Protein AF-A0AAN8PG19-F1 (afdb_monomer_lite)

Radius of gyration: 14.55 Å; chains: 1; bounding box: 38×26×32 Å

Organism: Polyplax serrata (NCBI:txid468196)

InterPro domains:
  IPR000421 Coagulation factor 5/8, C-terminal domain [PF00754] (14-94)
  IPR000421 Coagulation factor 5/8, C-terminal domain [PS50022] (1-103)
  IPR008979 Galactose-binding-like domain superfamily [SSF49785] (5-91)

Sequence (103 aa):
MLTEGWENSVIRQEKNGGAWCPKAQISSEIREYLEVDLVRDHLITWTETQGRFGNGQGQEYAEAFLIEYWRHSLNRWIPYKDAKQRQGSGNGNRKVLEGMKNK

Structure (mmCIF, N/CA/C/O backbone):
data_AF-A0AAN8PG19-F1
#
_entry.id   AF-A0AAN8PG19-F1
#
loop_
_atom_site.group_PDB
_atom_site.id
_atom_site.type_symbol
_atom_site.label_atom_id
_atom_site.label_alt_id
_atom_site.label_comp_id
_atom_site.label_asym_id
_atom_site.label_entity_id
_atom_site.label_seq_id
_atom_site.pdbx_PDB_ins_code
_atom_site.Cartn_x
_atom_site.Cartn_y
_atom_site.Cartn_z
_atom_site.occupancy
_atom_site.B_iso_or_equiv
_atom_site.auth_seq_id
_atom_site.auth_comp_id
_atom_site.auth_asym_id
_atom_site.auth_atom_id
_atom_site.pdbx_PDB_model_num
ATOM 1 N N . MET A 1 1 ? -17.129 -11.504 12.867 1.00 40.41 1 MET A N 1
ATOM 2 C CA . MET A 1 1 ? -16.328 -10.513 12.125 1.00 40.41 1 MET A CA 1
ATOM 3 C C . MET A 1 1 ? -16.716 -10.673 10.668 1.00 40.41 1 MET A C 1
ATOM 5 O O . MET A 1 1 ? -16.505 -11.751 10.125 1.00 40.41 1 MET A O 1
ATOM 9 N N . LEU A 1 2 ? -17.459 -9.714 10.117 1.00 42.09 2 LEU A N 1
ATOM 10 C CA . LEU A 1 2 ? -17.955 -9.790 8.743 1.00 42.09 2 LEU A CA 1
ATOM 11 C C . LEU A 1 2 ? -16.745 -9.642 7.817 1.00 42.09 2 LEU A C 1
ATOM 13 O O . LEU A 1 2 ? -16.033 -8.647 7.886 1.00 42.09 2 LEU A O 1
ATOM 17 N N . THR A 1 3 ? -16.447 -10.670 7.028 1.00 51.56 3 THR A N 1
ATOM 18 C CA . THR A 1 3 ? -15.419 -10.587 5.990 1.00 51.56 3 THR A CA 1
ATOM 19 C C . THR A 1 3 ? -16.012 -9.805 4.829 1.00 51.56 3 THR A C 1
ATOM 21 O O . THR A 1 3 ? -16.723 -10.376 4.003 1.00 51.56 3 THR A O 1
ATOM 24 N N . GLU A 1 4 ? -15.788 -8.499 4.805 1.00 64.50 4 GLU A N 1
ATOM 25 C CA . GLU A 1 4 ? -16.196 -7.655 3.686 1.00 64.50 4 GLU A CA 1
ATOM 26 C C . GLU A 1 4 ? -15.147 -7.768 2.580 1.00 64.50 4 GLU A C 1
ATOM 28 O O . GLU A 1 4 ? -13.954 -7.550 2.808 1.00 64.50 4 GLU A O 1
ATOM 33 N N 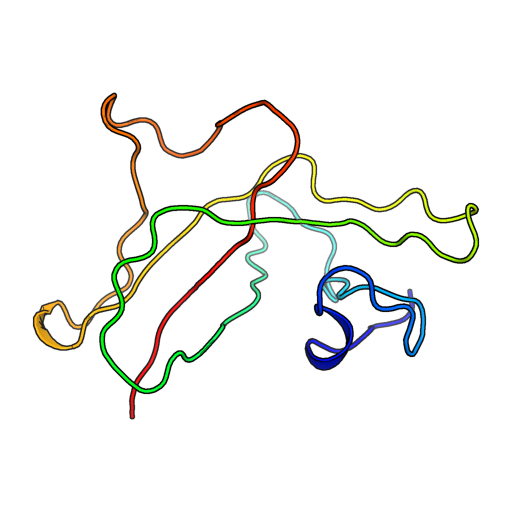. GLY A 1 5 ? -15.586 -8.204 1.397 1.00 72.38 5 GLY A N 1
ATOM 34 C CA . GLY A 1 5 ? -14.710 -8.471 0.262 1.00 72.38 5 GLY A CA 1
ATOM 35 C C . GLY A 1 5 ? -14.039 -7.209 -0.279 1.00 72.38 5 GLY A C 1
ATOM 36 O O . GLY A 1 5 ? -14.440 -6.080 0.019 1.00 72.38 5 GLY A O 1
ATOM 37 N N . TRP A 1 6 ? -12.987 -7.407 -1.075 1.00 75.88 6 TRP A N 1
ATOM 38 C CA . TRP A 1 6 ? -12.183 -6.328 -1.662 1.00 75.88 6 TRP A CA 1
ATOM 39 C C . TRP A 1 6 ? -13.019 -5.383 -2.534 1.00 75.88 6 TRP A C 1
ATOM 41 O O . TRP A 1 6 ? -12.700 -4.206 -2.649 1.00 75.88 6 TRP A O 1
ATOM 51 N N . GLU A 1 7 ? -14.134 -5.851 -3.094 1.00 80.06 7 GLU A N 1
ATOM 52 C CA . GLU A 1 7 ? -15.055 -5.048 -3.896 1.00 80.06 7 GLU A CA 1
ATOM 53 C C . GLU A 1 7 ? -15.678 -3.869 -3.127 1.00 80.06 7 GLU A C 1
ATOM 55 O O . GLU A 1 7 ? -16.170 -2.919 -3.741 1.00 80.06 7 GLU A O 1
ATOM 60 N N . ASN A 1 8 ? -15.624 -3.898 -1.793 1.00 81.88 8 ASN A N 1
ATOM 61 C CA . ASN A 1 8 ? -16.124 -2.833 -0.926 1.00 81.88 8 ASN A CA 1
ATOM 62 C C . ASN A 1 8 ? -15.025 -1.827 -0.532 1.00 81.88 8 ASN A C 1
ATOM 64 O O . ASN A 1 8 ? -15.284 -0.910 0.239 1.00 81.88 8 ASN A O 1
ATOM 68 N N . SER A 1 9 ? -13.807 -1.933 -1.081 1.00 81.12 9 SER A N 1
ATOM 69 C CA . SER A 1 9 ? -12.685 -1.026 -0.785 1.00 81.12 9 SER A CA 1
ATOM 70 C C . SER A 1 9 ? -12.686 0.272 -1.609 1.00 81.12 9 SER A C 1
ATOM 72 O O . SER A 1 9 ? -11.636 0.893 -1.795 1.00 81.12 9 SER A O 1
ATOM 74 N N . VAL A 1 10 ? -13.830 0.674 -2.170 1.00 85.88 10 VAL A N 1
ATOM 75 C CA . VAL A 1 10 ? -13.912 1.850 -3.047 1.00 85.88 10 VAL A CA 1
ATOM 76 C C . VAL A 1 10 ? -14.165 3.111 -2.228 1.00 85.88 10 VAL A C 1
ATOM 78 O O . VAL A 1 10 ? -15.094 3.174 -1.426 1.00 85.88 10 VAL A O 1
ATOM 81 N N . ILE A 1 11 ? -13.359 4.146 -2.474 1.00 86.94 11 ILE A N 1
ATOM 82 C CA . ILE A 1 11 ? -13.427 5.404 -1.729 1.00 86.94 11 ILE A CA 1
ATOM 83 C C . ILE A 1 11 ? -14.826 6.032 -1.800 1.00 86.94 11 ILE A C 1
ATOM 85 O O . ILE A 1 11 ? -15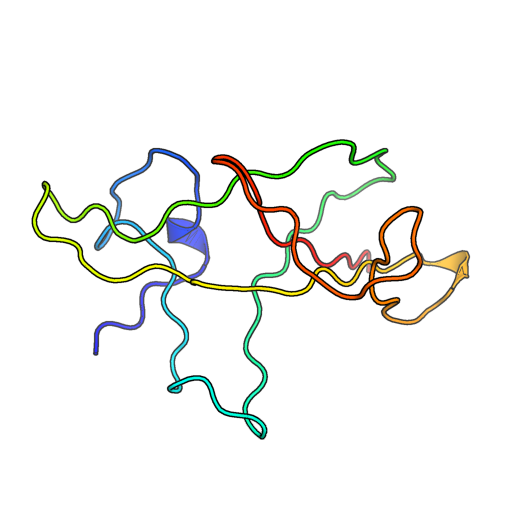.444 6.102 -2.866 1.00 86.94 11 ILE A O 1
ATOM 89 N N . ARG A 1 12 ? -15.310 6.527 -0.656 1.00 86.19 12 ARG A N 1
ATOM 90 C CA . ARG A 1 12 ? -16.625 7.169 -0.491 1.00 86.19 12 ARG A CA 1
ATOM 91 C C . ARG A 1 12 ? -17.820 6.286 -0.871 1.00 86.19 12 ARG A C 1
ATOM 93 O O . ARG A 1 12 ? -18.872 6.825 -1.207 1.00 86.19 12 ARG A O 1
ATOM 100 N N . GLN A 1 13 ? -17.684 4.960 -0.830 1.00 85.69 13 GLN A N 1
ATOM 101 C CA . GLN A 1 13 ? -18.801 4.035 -1.033 1.00 85.69 13 GLN A CA 1
ATOM 102 C C . GLN A 1 13 ? -19.156 3.294 0.254 1.00 85.69 13 GLN A C 1
ATOM 104 O O . GLN A 1 13 ? -18.291 2.918 1.029 1.00 85.69 13 GLN A O 1
ATOM 109 N N . GLU A 1 14 ? -20.452 3.057 0.442 1.00 81.50 14 GLU A N 1
ATOM 110 C CA . GLU A 1 14 ? -21.015 2.326 1.579 1.00 81.50 14 GLU A CA 1
ATOM 111 C C . GLU A 1 14 ? -21.831 1.145 1.043 1.00 81.50 14 GLU A C 1
ATOM 113 O O . GLU A 1 14 ? -23.058 1.187 0.946 1.00 81.50 14 GLU A O 1
ATOM 118 N N . LYS A 1 15 ? -21.123 0.104 0.596 1.00 79.25 15 LYS A N 1
ATOM 119 C CA . LYS A 1 15 ? -21.706 -1.162 0.133 1.00 79.25 15 LYS A CA 1
ATOM 120 C C . LYS A 1 15 ? -21.288 -2.284 1.067 1.00 79.25 15 LYS A C 1
ATOM 122 O O . LYS A 1 15 ? -20.136 -2.327 1.477 1.00 79.25 15 LYS A O 1
ATOM 127 N N . ASN A 1 16 ? -22.234 -3.168 1.390 1.00 72.88 16 ASN A N 1
ATOM 128 C CA . ASN A 1 16 ? -22.019 -4.377 2.195 1.00 72.88 16 ASN A CA 1
ATOM 129 C C . ASN A 1 16 ? -21.223 -4.164 3.496 1.00 72.88 16 ASN A C 1
ATOM 131 O O . ASN A 1 16 ? -20.539 -5.081 3.926 1.00 72.88 16 ASN A O 1
ATOM 135 N N . GLY A 1 17 ? -21.378 -2.988 4.118 1.00 71.62 17 GLY A N 1
ATOM 136 C CA . GLY A 1 17 ? -20.730 -2.595 5.372 1.00 71.62 17 GLY A CA 1
ATOM 137 C C . GLY A 1 17 ? -19.618 -1.544 5.234 1.00 71.62 17 GLY A C 1
ATOM 138 O O . GLY A 1 17 ? -19.259 -0.925 6.235 1.00 71.62 17 GLY A O 1
ATOM 139 N N . GLY A 1 18 ? -19.224 -1.214 3.997 1.00 79.50 18 GLY A N 1
ATOM 140 C CA . GLY A 1 18 ? -18.609 0.065 3.632 1.00 79.50 18 GLY A CA 1
ATOM 141 C C . GLY A 1 18 ? -17.086 0.111 3.624 1.00 79.50 18 GLY A C 1
ATOM 142 O O . GLY A 1 18 ? -16.526 1.184 3.403 1.00 79.50 18 GLY A O 1
ATOM 143 N N . ALA A 1 19 ? -16.402 -1.011 3.849 1.00 85.25 19 ALA A N 1
ATOM 144 C CA . ALA A 1 19 ? -14.953 -1.087 3.686 1.00 85.25 19 ALA A CA 1
ATOM 145 C C . ALA A 1 19 ? -14.492 -2.522 3.426 1.00 85.25 19 ALA A C 1
ATOM 147 O O . ALA A 1 19 ? -15.204 -3.483 3.672 1.00 85.25 19 ALA A O 1
ATOM 148 N N . TRP A 1 20 ? -13.250 -2.696 2.988 1.00 86.44 20 TRP A N 1
ATOM 149 C CA . TRP A 1 20 ? -12.606 -4.001 3.112 1.00 86.44 20 TRP A CA 1
ATOM 150 C C . TRP A 1 20 ? -12.081 -4.194 4.536 1.00 86.44 20 TRP A C 1
ATOM 152 O O . TRP A 1 20 ? -11.437 -3.297 5.086 1.00 86.44 20 TRP A O 1
ATOM 162 N N . CYS A 1 21 ? -12.306 -5.382 5.099 1.00 83.88 21 CYS A N 1
ATOM 163 C CA . CYS A 1 21 ? -11.705 -5.799 6.362 1.00 83.88 21 CYS A CA 1
ATOM 164 C C . CYS A 1 21 ? -10.885 -7.081 6.154 1.00 83.88 21 CYS A C 1
ATOM 166 O O . CYS A 1 21 ? -11.419 -8.056 5.614 1.00 83.88 21 CYS A O 1
ATOM 168 N N . PRO A 1 22 ? -9.616 -7.126 6.605 1.00 83.81 22 PRO A N 1
ATOM 169 C CA . PRO A 1 22 ? -8.833 -8.352 6.560 1.00 83.81 22 PRO A CA 1
ATOM 170 C C . PRO A 1 22 ? -9.514 -9.449 7.383 1.00 83.81 22 PRO A C 1
ATOM 172 O O . PRO A 1 22 ? -10.166 -9.185 8.396 1.00 83.81 22 PRO A O 1
ATOM 175 N N . LYS A 1 23 ? -9.364 -10.702 6.945 1.00 80.94 23 LYS A N 1
ATOM 176 C CA . LYS A 1 23 ? -9.997 -11.842 7.621 1.00 80.94 23 LYS A CA 1
ATOM 177 C C . LYS A 1 23 ? -9.321 -12.151 8.954 1.00 80.94 23 LYS A C 1
ATOM 179 O O . LYS A 1 23 ? -9.996 -12.533 9.909 1.00 80.94 23 LYS A O 1
ATOM 184 N N . ALA A 1 24 ? -7.998 -12.026 8.999 1.00 78.31 24 ALA A N 1
ATOM 185 C CA . ALA A 1 24 ? -7.212 -12.175 10.211 1.00 78.31 24 ALA A CA 1
ATOM 186 C C . ALA A 1 24 ? -6.910 -10.809 10.843 1.00 78.31 24 ALA A C 1
ATOM 188 O O . ALA A 1 24 ? -6.741 -9.804 10.153 1.00 78.31 24 ALA A O 1
ATOM 189 N N . GLN A 1 25 ? -6.799 -10.784 12.171 1.00 76.56 25 GLN A N 1
ATOM 190 C CA . GLN A 1 25 ? -6.281 -9.616 12.872 1.00 76.56 25 GLN A CA 1
ATOM 191 C C . GLN A 1 25 ? -4.807 -9.414 12.505 1.00 76.56 25 GLN A C 1
ATOM 193 O O . GLN A 1 25 ? -4.014 -10.352 12.565 1.00 76.56 25 GLN A O 1
ATOM 198 N N . ILE A 1 26 ? -4.443 -8.184 12.143 1.00 75.69 26 ILE A N 1
ATOM 199 C CA . ILE A 1 26 ? -3.075 -7.850 11.746 1.00 75.69 26 ILE A CA 1
ATOM 200 C C . ILE A 1 26 ? -2.133 -7.956 12.950 1.00 75.69 26 ILE A C 1
ATOM 202 O O . ILE A 1 26 ? -2.416 -7.439 14.031 1.00 75.69 26 ILE A O 1
ATOM 206 N N . SER A 1 27 ? -0.998 -8.614 12.737 1.00 74.62 27 SER A N 1
ATOM 207 C CA . SER A 1 27 ? 0.116 -8.736 13.678 1.00 74.62 27 SER A CA 1
ATOM 208 C C . SER A 1 27 ? 1.436 -8.699 12.902 1.00 74.62 27 SER A C 1
ATOM 210 O O . SER A 1 27 ? 1.435 -8.676 11.672 1.00 74.62 27 SER A O 1
ATOM 212 N N . SER A 1 28 ? 2.579 -8.726 13.590 1.00 72.81 28 SER A N 1
ATOM 213 C CA . SER A 1 28 ? 3.896 -8.774 12.935 1.00 72.81 28 SER A CA 1
ATOM 214 C C . SER A 1 28 ? 4.114 -10.011 12.055 1.00 72.81 28 SER A C 1
ATOM 216 O O . SER A 1 28 ? 4.999 -10.001 11.204 1.00 72.81 28 SER A O 1
ATOM 218 N N . GLU A 1 29 ? 3.331 -11.069 12.260 1.00 71.88 29 GLU A N 1
ATOM 219 C CA . GLU A 1 29 ? 3.444 -12.342 11.538 1.00 71.88 29 GLU A CA 1
ATOM 220 C C . GLU A 1 29 ? 2.381 -12.499 10.444 1.00 71.88 29 GLU A C 1
ATOM 222 O O . GLU A 1 29 ? 2.467 -13.404 9.615 1.00 71.88 29 GLU A O 1
ATOM 227 N N . ILE A 1 30 ? 1.373 -11.622 10.427 1.00 73.06 30 ILE A N 1
ATOM 228 C CA . ILE A 1 30 ? 0.214 -11.731 9.543 1.00 73.06 30 ILE A CA 1
ATOM 229 C C . ILE A 1 30 ? 0.263 -10.612 8.514 1.00 73.06 30 ILE A C 1
ATOM 231 O O . ILE A 1 30 ? 0.146 -9.429 8.835 1.00 73.06 30 ILE A O 1
ATOM 235 N N . ARG A 1 31 ? 0.396 -11.011 7.249 1.00 79.56 31 ARG A N 1
ATOM 236 C CA . ARG A 1 31 ? 0.385 -10.109 6.102 1.00 79.56 31 ARG A CA 1
ATOM 237 C C . ARG A 1 31 ? -0.914 -10.271 5.318 1.00 79.56 31 ARG A C 1
ATOM 239 O O . ARG A 1 31 ? -1.112 -11.274 4.643 1.00 79.56 31 ARG A O 1
ATOM 246 N N . GLU A 1 32 ? -1.744 -9.241 5.365 1.00 83.75 32 GLU A N 1
ATOM 247 C CA . GLU A 1 32 ? -2.960 -9.085 4.559 1.00 83.75 32 GLU A CA 1
ATOM 248 C C . GLU A 1 32 ? -2.798 -7.855 3.663 1.00 83.75 32 GLU A C 1
ATOM 250 O O . GLU A 1 32 ? -2.093 -6.908 4.024 1.00 83.75 32 GLU A O 1
ATOM 255 N N . TYR A 1 33 ? -3.409 -7.864 2.481 1.00 84.12 33 TYR A N 1
ATOM 256 C CA . TYR A 1 33 ? -3.251 -6.782 1.512 1.00 84.12 33 TYR A CA 1
ATOM 257 C C . TYR A 1 33 ? -4.470 -6.637 0.604 1.00 84.12 33 TYR A C 1
ATOM 259 O O . TYR A 1 33 ? -5.196 -7.593 0.342 1.00 84.12 33 TYR A O 1
ATOM 267 N N . LEU A 1 34 ? -4.632 -5.421 0.085 1.00 86.62 34 LEU A N 1
ATOM 268 C CA . LEU A 1 34 ? -5.448 -5.134 -1.086 1.00 86.62 34 LEU A CA 1
ATOM 269 C C . LEU A 1 34 ? -4.525 -4.964 -2.292 1.00 86.62 34 LEU A C 1
ATOM 271 O O . LEU A 1 34 ? -3.538 -4.229 -2.223 1.00 86.62 34 LEU A O 1
ATOM 275 N N . GLU A 1 35 ? 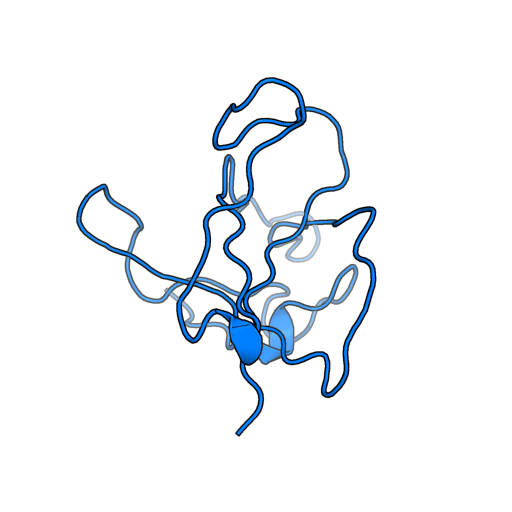-4.853 -5.649 -3.382 1.00 85.88 35 GLU A N 1
ATOM 276 C CA . GLU A 1 35 ? -4.157 -5.557 -4.667 1.00 85.88 35 GLU A CA 1
ATOM 277 C C . GLU A 1 35 ? -5.054 -4.803 -5.656 1.00 85.88 35 GLU A C 1
ATOM 279 O O . GLU A 1 35 ? -6.259 -5.057 -5.711 1.00 85.88 35 GLU A O 1
ATOM 284 N N . VAL A 1 36 ? -4.479 -3.873 -6.421 1.00 85.31 36 VAL A N 1
ATOM 285 C CA . VAL A 1 36 ? -5.197 -3.134 -7.466 1.00 85.31 36 VAL A CA 1
ATOM 286 C C . VAL A 1 36 ? -4.395 -3.260 -8.750 1.00 85.31 36 VAL A C 1
ATOM 288 O O . VAL A 1 36 ? -3.290 -2.735 -8.863 1.00 85.31 36 VAL A O 1
ATOM 291 N N . ASP A 1 37 ? -4.966 -3.956 -9.726 1.00 85.75 37 ASP A N 1
ATOM 292 C CA . ASP A 1 37 ? -4.382 -4.068 -11.055 1.00 85.75 37 ASP A CA 1
ATOM 293 C C . ASP A 1 37 ? -4.811 -2.873 -11.921 1.00 85.75 37 ASP A C 1
ATOM 295 O O . ASP A 1 37 ? -5.989 -2.706 -12.250 1.00 85.75 37 ASP A O 1
ATOM 299 N N . LEU A 1 38 ? -3.848 -2.022 -12.285 1.00 85.19 38 LEU A N 1
ATOM 300 C CA . LEU A 1 38 ? -4.074 -0.878 -13.170 1.00 85.19 38 LEU A CA 1
ATOM 301 C C . LEU A 1 38 ? -4.033 -1.241 -14.662 1.00 85.19 38 LEU A C 1
ATOM 303 O O . LEU A 1 38 ? -4.232 -0.354 -15.499 1.00 85.19 38 LEU A O 1
ATOM 307 N N . VAL A 1 39 ? -3.761 -2.505 -15.011 1.00 85.44 39 VAL A N 1
ATOM 308 C CA . VAL A 1 39 ? -3.748 -3.092 -16.367 1.00 85.44 39 VAL A CA 1
ATOM 309 C C . VAL A 1 39 ? -2.625 -2.569 -17.283 1.00 85.44 39 VAL A C 1
ATOM 311 O O . VAL A 1 39 ? -2.159 -3.260 -18.191 1.00 85.44 39 VAL A O 1
ATOM 314 N N . ARG A 1 40 ? -2.133 -1.350 -17.053 1.00 82.12 40 ARG A N 1
ATOM 315 C CA . ARG A 1 40 ? -1.020 -0.711 -17.771 1.00 82.12 40 ARG A CA 1
ATOM 316 C C . ARG A 1 40 ? -0.173 0.137 -16.825 1.00 82.12 40 ARG A C 1
ATOM 318 O O . ARG A 1 40 ? -0.595 0.460 -15.714 1.00 82.12 40 ARG A O 1
ATOM 325 N N . ASP A 1 41 ? 0.989 0.567 -17.303 1.00 84.25 41 ASP A N 1
ATOM 326 C CA . ASP A 1 41 ? 1.878 1.445 -16.544 1.00 84.25 41 ASP A CA 1
ATOM 327 C C . ASP A 1 41 ? 1.219 2.801 -16.243 1.00 84.25 41 ASP A C 1
ATOM 329 O O . ASP A 1 41 ? 0.713 3.486 -17.136 1.00 84.25 41 ASP A O 1
ATOM 333 N N . HIS A 1 42 ? 1.276 3.210 -14.975 1.00 81.38 42 HIS A N 1
ATOM 334 C CA . HIS A 1 42 ? 0.820 4.515 -14.505 1.00 81.38 42 HIS A CA 1
ATOM 335 C C . HIS A 1 42 ? 1.864 5.161 -13.589 1.00 81.38 42 HIS A C 1
ATOM 337 O O . HIS A 1 42 ? 2.605 4.489 -12.867 1.00 81.38 42 HIS A O 1
ATOM 343 N N . LEU A 1 43 ? 1.898 6.495 -13.594 1.00 84.69 43 LEU A N 1
ATOM 344 C CA . LEU A 1 43 ? 2.607 7.270 -12.582 1.00 84.69 43 LEU A CA 1
ATOM 345 C C . LEU A 1 43 ? 1.647 7.593 -11.435 1.00 84.69 43 LEU A C 1
ATOM 347 O O . LEU A 1 43 ? 0.790 8.467 -11.559 1.00 84.69 43 LEU A O 1
ATOM 351 N N . ILE A 1 44 ? 1.822 6.913 -10.306 1.00 83.38 44 ILE A N 1
ATOM 352 C CA . ILE A 1 44 ? 1.061 7.183 -9.085 1.00 83.38 44 ILE A CA 1
ATOM 353 C C . ILE A 1 44 ? 1.764 8.299 -8.319 1.00 83.38 44 ILE A C 1
ATOM 355 O O . ILE A 1 44 ? 2.926 8.173 -7.935 1.00 83.38 44 ILE A O 1
ATOM 359 N N . THR A 1 45 ? 1.056 9.403 -8.105 1.00 81.00 45 THR A N 1
ATOM 360 C CA . THR A 1 45 ? 1.575 10.572 -7.375 1.00 81.00 45 THR A CA 1
ATOM 361 C C . THR A 1 45 ? 0.952 10.728 -5.993 1.00 81.00 45 THR A C 1
ATOM 363 O O . THR A 1 45 ? 1.551 11.356 -5.125 1.00 81.00 45 THR A O 1
ATOM 366 N N . TRP A 1 46 ? -0.232 10.145 -5.784 1.00 79.12 46 TRP A N 1
ATOM 367 C CA . TRP A 1 46 ? -1.019 10.260 -4.562 1.00 79.12 46 TRP A CA 1
ATOM 368 C C . TRP A 1 46 ? -1.895 9.037 -4.367 1.00 79.12 46 TRP A C 1
ATOM 370 O O . TRP A 1 46 ? -2.287 8.379 -5.328 1.00 79.12 46 TRP A O 1
ATOM 380 N N . THR A 1 47 ? -2.260 8.794 -3.117 1.00 76.81 47 THR A N 1
ATOM 381 C CA . THR A 1 47 ? -3.167 7.721 -2.736 1.00 76.81 47 THR A CA 1
ATOM 382 C C . THR A 1 47 ? -4.149 8.249 -1.663 1.00 76.81 47 THR A C 1
ATOM 384 O O . THR A 1 47 ? -3.818 9.214 -0.984 1.00 76.81 47 THR A O 1
ATOM 387 N N . GLU A 1 48 ? -5.358 7.686 -1.505 1.00 81.31 48 GLU A N 1
ATOM 388 C CA . GLU A 1 48 ? -6.383 8.036 -0.484 1.00 81.31 48 GLU A CA 1
ATOM 389 C C . GLU A 1 48 ? -7.056 6.831 0.230 1.00 81.31 48 GLU A C 1
ATOM 391 O O . GLU A 1 48 ? -7.779 6.111 -0.439 1.00 81.31 48 GLU A O 1
ATOM 396 N N . THR A 1 49 ? -6.915 6.636 1.556 1.00 78.94 49 THR A N 1
ATOM 397 C CA . THR A 1 49 ? -7.641 5.621 2.360 1.00 78.94 49 THR A CA 1
ATOM 398 C C . THR A 1 49 ? -8.871 6.216 3.005 1.00 78.94 49 THR A C 1
ATOM 400 O O . THR A 1 49 ? -8.923 7.398 3.347 1.00 78.94 49 THR A O 1
ATOM 403 N N . GLN A 1 50 ? -9.818 5.330 3.276 1.00 84.00 50 GLN A N 1
ATOM 404 C CA . GLN A 1 50 ? -10.917 5.561 4.186 1.00 84.00 50 GLN A CA 1
ATOM 405 C C . GLN A 1 50 ? -11.129 4.284 5.001 1.00 84.00 50 GLN A C 1
ATOM 407 O O . GLN A 1 50 ? -10.963 3.181 4.481 1.00 84.00 50 GLN A O 1
ATOM 412 N N . GLY A 1 51 ? -11.428 4.450 6.287 1.00 85.25 51 GLY A N 1
ATOM 413 C CA . GLY A 1 51 ? -11.925 3.357 7.118 1.00 85.25 51 GLY A CA 1
ATOM 414 C C . GLY A 1 51 ? -13.403 3.091 6.861 1.00 85.25 51 GLY A C 1
ATOM 415 O O . GLY A 1 51 ? -14.034 3.726 6.016 1.00 85.25 51 GLY A O 1
ATOM 416 N N . ARG A 1 52 ? -13.982 2.187 7.637 1.00 86.25 52 ARG A N 1
ATOM 417 C CA . ARG A 1 52 ? -15.416 1.924 7.584 1.00 86.25 52 ARG A CA 1
ATOM 418 C C . ARG A 1 52 ? -16.168 3.132 8.142 1.00 86.25 52 ARG A C 1
ATOM 420 O O . ARG A 1 52 ? -15.909 3.524 9.277 1.00 86.25 52 ARG A O 1
ATOM 427 N N . PHE A 1 53 ? -17.087 3.734 7.383 1.00 85.31 53 PHE A N 1
ATOM 428 C CA . PHE A 1 53 ? -17.910 4.824 7.917 1.00 85.31 53 PHE A CA 1
ATOM 429 C C . PHE A 1 53 ? -19.155 4.281 8.627 1.00 85.31 53 PHE A C 1
ATOM 431 O O . PHE A 1 53 ? -19.467 4.738 9.729 1.00 85.31 53 PHE A O 1
ATOM 438 N N . GLY A 1 54 ? -19.831 3.273 8.065 1.00 84.69 54 GLY A N 1
ATOM 439 C CA . GLY A 1 54 ? -20.856 2.500 8.772 1.00 84.69 54 GLY A CA 1
ATOM 440 C C . GLY A 1 54 ? -21.990 3.363 9.330 1.00 84.69 54 GLY A C 1
ATOM 441 O O . GLY A 1 54 ? -22.325 3.251 10.509 1.00 84.69 54 GLY A O 1
ATOM 442 N N . ASN A 1 55 ? -22.530 4.275 8.513 1.00 84.88 55 ASN A N 1
ATOM 443 C CA . ASN A 1 55 ? -23.536 5.275 8.908 1.00 84.88 55 ASN A CA 1
ATOM 444 C C . ASN A 1 55 ? -23.129 6.135 10.122 1.00 84.88 55 ASN A C 1
ATOM 446 O O . ASN A 1 55 ? -23.961 6.497 10.954 1.00 84.88 55 ASN A O 1
ATOM 450 N N . GLY A 1 56 ? -21.837 6.448 10.243 1.00 85.50 56 GLY A N 1
ATOM 451 C CA . GLY A 1 56 ? -21.283 7.229 11.351 1.00 85.50 56 GLY A CA 1
ATOM 452 C C . GLY A 1 56 ? -21.047 6.430 12.634 1.00 85.50 56 GLY A C 1
ATOM 453 O O . GLY A 1 56 ? -20.707 7.023 13.652 1.00 85.50 56 GLY A O 1
ATOM 454 N N . GLN A 1 57 ? -21.230 5.107 12.601 1.00 87.00 57 GLN A N 1
ATOM 455 C CA . GLN A 1 57 ? -20.936 4.199 13.717 1.00 87.00 57 GLN A CA 1
ATOM 456 C C . GLN A 1 57 ? -19.641 3.402 13.508 1.00 87.00 57 GLN A C 1
ATOM 458 O O . GLN A 1 57 ? -19.220 2.672 14.404 1.00 87.00 57 GLN A O 1
ATOM 463 N N . GLY A 1 58 ? -19.025 3.496 12.327 1.00 83.00 58 GLY A N 1
ATOM 464 C CA . GLY A 1 58 ? -17.741 2.867 12.045 1.00 83.00 58 GLY A CA 1
ATOM 465 C C . GLY A 1 58 ? -16.623 3.450 12.903 1.00 83.00 58 GLY A C 1
ATOM 466 O O . GLY A 1 58 ? -16.535 4.663 13.088 1.00 83.00 58 GLY A O 1
ATOM 467 N N . GLN A 1 59 ? -15.780 2.572 13.442 1.00 83.94 59 GLN A N 1
ATOM 468 C CA . GLN A 1 59 ? -14.601 2.943 14.236 1.00 83.94 59 GLN A CA 1
ATOM 469 C C . GLN A 1 59 ? -13.320 2.304 13.695 1.00 83.94 59 GLN A C 1
ATOM 471 O O . 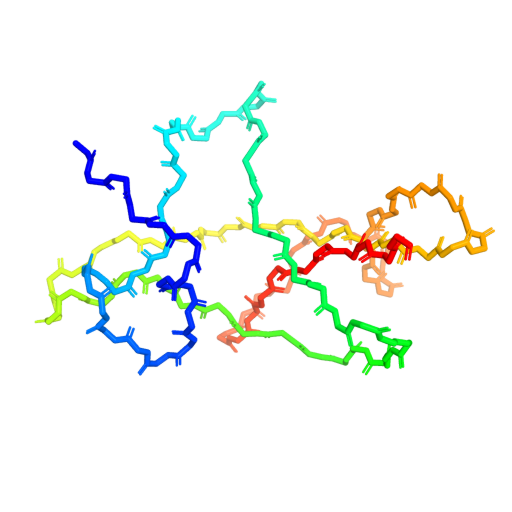GLN A 1 59 ? -12.229 2.544 14.203 1.00 83.94 59 GLN A O 1
ATOM 476 N N . GLU A 1 60 ? -13.445 1.482 12.659 1.00 83.75 60 GLU A N 1
ATOM 477 C CA . GLU A 1 60 ? -12.371 0.683 12.110 1.00 83.75 60 GLU A CA 1
ATOM 478 C C . GLU A 1 60 ? -11.692 1.433 10.962 1.00 83.75 60 GLU A C 1
ATOM 480 O O . GLU A 1 60 ? -12.297 1.733 9.930 1.00 83.75 60 GLU A O 1
ATOM 485 N N . TYR A 1 61 ? -10.405 1.716 11.129 1.00 82.44 61 TYR A N 1
ATOM 486 C CA . TYR A 1 61 ? -9.545 2.274 10.093 1.00 82.44 61 TYR A CA 1
ATOM 487 C C . TYR A 1 61 ? -8.117 1.755 10.265 1.00 82.44 61 TYR A C 1
ATOM 489 O O . TYR A 1 61 ? -7.689 1.407 11.364 1.00 82.44 61 TYR A O 1
ATOM 497 N N . ALA A 1 62 ? -7.363 1.704 9.168 1.00 81.56 62 ALA A N 1
ATOM 498 C CA . ALA A 1 62 ? -5.944 1.384 9.229 1.00 81.56 62 ALA A CA 1
ATOM 499 C C . ALA A 1 62 ? -5.156 2.617 9.696 1.00 81.56 62 ALA A C 1
ATOM 501 O O . ALA A 1 62 ? -5.130 3.638 9.007 1.00 81.56 62 ALA A O 1
ATOM 502 N N . GLU A 1 63 ? -4.499 2.523 10.852 1.00 77.94 63 GLU A N 1
ATOM 503 C CA . GLU A 1 63 ? -3.671 3.610 11.402 1.00 77.94 63 GLU A CA 1
ATOM 504 C C . GLU A 1 63 ? -2.375 3.821 10.610 1.00 77.94 63 GLU A C 1
ATOM 506 O O . GLU A 1 63 ? -1.856 4.933 10.503 1.00 77.94 63 GLU A O 1
ATOM 511 N N . ALA A 1 64 ? -1.851 2.741 10.038 1.00 76.50 64 ALA A N 1
ATOM 512 C CA . ALA A 1 64 ? -0.652 2.741 9.226 1.00 76.50 64 ALA A CA 1
ATOM 513 C C . ALA A 1 64 ? -0.752 1.666 8.147 1.00 76.50 64 ALA A C 1
ATOM 515 O O . ALA A 1 64 ? -1.441 0.659 8.303 1.00 76.50 64 ALA A O 1
ATOM 516 N N . PHE A 1 65 ? -0.031 1.881 7.052 1.00 77.81 65 PHE A N 1
ATOM 517 C CA . PHE A 1 65 ? 0.104 0.900 5.988 1.00 77.81 65 PHE A CA 1
ATOM 518 C C . PHE A 1 65 ? 1.413 1.107 5.220 1.00 77.81 65 PHE A C 1
ATOM 520 O O . PHE A 1 65 ? 2.060 2.156 5.317 1.00 77.81 65 PHE A O 1
ATOM 527 N N . LEU A 1 66 ? 1.789 0.093 4.444 1.00 79.50 66 LEU A N 1
ATOM 528 C CA . LEU A 1 66 ? 2.960 0.087 3.572 1.00 79.50 66 LEU A CA 1
ATOM 529 C C . LEU A 1 66 ? 2.510 -0.091 2.128 1.00 79.50 66 LEU A C 1
ATOM 531 O O . LEU A 1 66 ? 1.596 -0.859 1.873 1.00 79.50 66 LEU A O 1
ATOM 535 N N . ILE A 1 67 ? 3.166 0.584 1.188 1.00 83.75 67 ILE A N 1
ATOM 536 C CA . ILE A 1 67 ? 2.910 0.399 -0.245 1.00 83.75 67 ILE A CA 1
ATOM 537 C C . ILE A 1 67 ? 4.025 -0.467 -0.816 1.00 83.75 67 ILE A C 1
ATOM 539 O O . ILE A 1 67 ? 5.203 -0.191 -0.583 1.00 83.75 67 ILE A O 1
ATOM 543 N N . GLU A 1 68 ? 3.661 -1.471 -1.603 1.00 84.62 68 GLU A N 1
ATOM 544 C CA . GLU A 1 68 ? 4.596 -2.244 -2.408 1.00 84.62 68 GLU A CA 1
ATOM 545 C C . GLU A 1 68 ? 4.120 -2.251 -3.852 1.00 84.62 68 GLU A C 1
ATOM 547 O O . GLU A 1 68 ? 2.984 -2.602 -4.112 1.00 84.62 68 GLU A O 1
ATOM 552 N N . TYR A 1 69 ? 4.985 -1.926 -4.804 1.00 83.44 69 TYR A N 1
ATOM 553 C CA . TYR A 1 69 ? 4.626 -1.944 -6.219 1.00 83.44 69 TYR A CA 1
ATOM 554 C C . TYR A 1 69 ? 5.376 -3.052 -6.955 1.00 83.44 69 TYR A C 1
ATOM 556 O O . TYR A 1 69 ? 6.454 -3.481 -6.541 1.00 83.44 69 TYR A O 1
ATOM 564 N N . TRP A 1 70 ? 4.826 -3.496 -8.078 1.00 86.62 70 TRP A N 1
ATOM 565 C CA . TRP A 1 70 ? 5.445 -4.483 -8.957 1.00 86.62 70 TRP A CA 1
ATOM 566 C C . TRP A 1 70 ? 5.628 -3.884 -10.341 1.00 86.62 70 TRP A C 1
ATOM 568 O O . TRP A 1 70 ? 4.769 -3.176 -10.852 1.00 86.62 70 TRP A O 1
ATOM 578 N N . ARG A 1 71 ? 6.740 -4.206 -10.991 1.00 85.00 71 ARG A N 1
ATOM 579 C CA . ARG A 1 71 ? 6.936 -3.914 -12.413 1.00 85.00 71 ARG A CA 1
ATOM 580 C C . ARG A 1 71 ? 7.451 -5.166 -13.086 1.00 85.00 71 ARG A C 1
ATOM 582 O O . ARG A 1 71 ? 8.330 -5.825 -12.532 1.00 85.00 71 ARG A O 1
ATOM 589 N N . HIS A 1 72 ? 6.971 -5.461 -14.291 1.00 84.56 72 HIS A N 1
ATOM 590 C CA . HIS A 1 72 ? 7.441 -6.623 -15.051 1.00 84.56 72 HIS A CA 1
ATOM 591 C C . HIS A 1 72 ? 8.959 -6.661 -15.202 1.00 84.56 72 HIS A C 1
ATOM 593 O O . HIS A 1 72 ? 9.564 -7.710 -15.018 1.00 84.56 72 HIS A O 1
ATOM 599 N N . SER A 1 73 ? 9.580 -5.509 -15.457 1.00 88.25 73 SER A N 1
ATOM 600 C CA . SER A 1 73 ? 11.035 -5.391 -15.579 1.00 88.25 73 SER A CA 1
ATOM 601 C C . SER A 1 73 ? 11.799 -5.751 -14.301 1.00 88.25 73 SER A C 1
ATOM 603 O O . SER A 1 73 ? 12.980 -6.073 -14.372 1.00 88.25 73 SER A O 1
ATOM 605 N N . LEU A 1 74 ? 11.146 -5.696 -13.137 1.00 85.94 74 LEU A N 1
ATOM 606 C CA . LEU A 1 74 ? 11.738 -6.016 -11.838 1.00 85.94 74 LEU A CA 1
ATOM 607 C C . LEU A 1 74 ? 11.363 -7.422 -11.353 1.00 85.94 74 LEU A C 1
ATOM 609 O O . LEU A 1 74 ? 12.095 -7.981 -10.538 1.00 85.94 74 LEU A O 1
ATOM 613 N N . ASN A 1 75 ? 10.244 -7.975 -11.837 1.00 88.50 75 ASN A N 1
ATOM 614 C CA . ASN A 1 75 ? 9.721 -9.308 -11.518 1.00 88.50 75 ASN A CA 1
ATOM 615 C C . ASN A 1 75 ? 9.699 -9.629 -10.009 1.00 88.50 75 ASN A C 1
ATOM 617 O O . ASN A 1 75 ? 9.969 -10.753 -9.582 1.00 88.50 75 ASN A O 1
ATOM 621 N N . ARG A 1 76 ? 9.446 -8.607 -9.189 1.00 85.88 76 ARG A N 1
ATOM 622 C CA . ARG A 1 76 ? 9.346 -8.703 -7.732 1.00 85.88 76 ARG A CA 1
ATOM 623 C C . ARG A 1 76 ? 8.576 -7.514 -7.173 1.00 85.88 76 ARG A C 1
ATOM 625 O O . ARG A 1 76 ? 8.560 -6.438 -7.774 1.00 85.88 76 ARG A O 1
ATOM 632 N N . TRP A 1 77 ? 8.020 -7.709 -5.985 1.00 84.94 77 TRP A N 1
ATOM 633 C CA . TRP A 1 77 ? 7.473 -6.640 -5.164 1.00 84.94 77 TRP A CA 1
ATOM 634 C C . TRP A 1 77 ? 8.591 -5.743 -4.643 1.00 84.94 77 TRP A C 1
ATOM 636 O O . TRP A 1 77 ? 9.629 -6.225 -4.180 1.00 84.94 77 TRP A O 1
ATOM 646 N N . ILE A 1 78 ? 8.386 -4.435 -4.733 1.00 85.50 78 ILE A N 1
ATOM 647 C CA . ILE A 1 78 ? 9.318 -3.424 -4.252 1.00 85.50 78 ILE A CA 1
ATOM 648 C C . ILE A 1 78 ? 8.596 -2.556 -3.224 1.00 85.50 78 ILE A C 1
ATOM 650 O O . ILE A 1 78 ? 7.611 -1.906 -3.581 1.00 85.50 78 ILE A O 1
ATOM 654 N N . PRO A 1 79 ? 9.089 -2.472 -1.976 1.00 85.62 79 PRO A N 1
ATOM 655 C CA . PRO A 1 79 ? 8.541 -1.539 -1.008 1.00 85.62 79 PRO A CA 1
ATOM 656 C C . PRO A 1 79 ? 8.790 -0.108 -1.476 1.00 85.62 79 PRO A C 1
ATOM 658 O O . PRO A 1 79 ? 9.918 0.280 -1.802 1.00 85.62 79 PRO A O 1
ATOM 661 N N . TYR A 1 80 ? 7.728 0.686 -1.496 1.00 83.12 80 TYR A N 1
ATOM 662 C CA . TYR A 1 80 ? 7.835 2.113 -1.715 1.00 83.12 80 TYR A CA 1
ATOM 663 C C . TYR A 1 80 ? 8.570 2.757 -0.539 1.00 83.12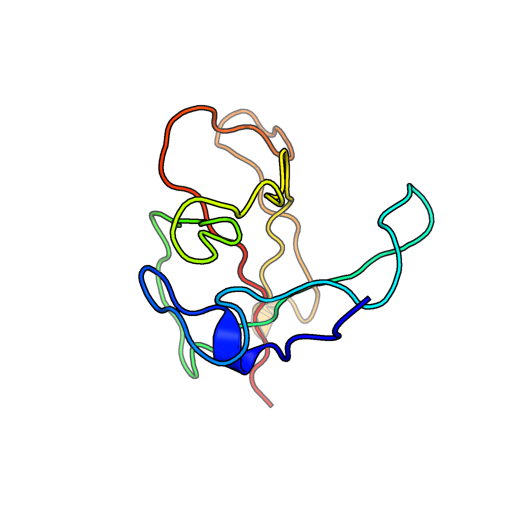 80 TYR A C 1
ATOM 665 O O . TYR A 1 80 ? 8.324 2.456 0.633 1.00 83.12 80 TYR A O 1
ATOM 673 N N . LYS A 1 81 ? 9.461 3.685 -0.868 1.00 79.88 81 LYS A N 1
ATOM 674 C CA . LYS A 1 81 ? 10.136 4.541 0.097 1.00 79.88 81 LYS A CA 1
ATOM 675 C C . LYS A 1 81 ? 9.928 5.982 -0.317 1.00 79.88 81 LYS A C 1
ATOM 677 O O . LYS A 1 81 ? 9.991 6.299 -1.505 1.00 79.88 81 LYS A O 1
ATOM 682 N N . ASP A 1 82 ? 9.696 6.844 0.665 1.00 75.88 82 ASP A N 1
ATOM 683 C CA . ASP A 1 82 ? 9.637 8.279 0.407 1.00 75.88 82 ASP A CA 1
ATOM 684 C C . ASP A 1 82 ? 11.017 8.822 -0.021 1.00 75.88 82 ASP A C 1
ATOM 686 O O . ASP A 1 82 ? 12.037 8.125 0.014 1.00 75.88 82 ASP A O 1
ATOM 690 N N . ALA A 1 83 ? 11.076 10.103 -0.395 1.00 75.31 83 ALA A N 1
ATOM 691 C CA . ALA A 1 83 ? 12.333 10.761 -0.765 1.00 75.31 83 ALA A CA 1
ATOM 692 C C . ALA A 1 83 ? 13.406 10.715 0.347 1.00 75.31 83 ALA A C 1
ATOM 694 O O . ALA A 1 83 ? 14.592 10.872 0.067 1.00 75.31 83 ALA A O 1
ATOM 695 N N . LYS A 1 84 ? 13.005 10.479 1.603 1.00 78.44 84 LYS A N 1
ATOM 696 C CA . LYS A 1 84 ? 13.883 10.330 2.772 1.00 78.44 84 LYS A CA 1
ATOM 697 C C . LYS A 1 84 ? 14.206 8.862 3.084 1.00 78.44 84 LYS A C 1
ATOM 699 O O . LYS A 1 84 ? 14.720 8.579 4.162 1.00 78.44 84 LYS A O 1
ATOM 704 N N . GLN A 1 85 ? 13.919 7.936 2.166 1.00 74.06 85 GLN A N 1
ATOM 705 C CA . GLN A 1 85 ? 14.133 6.491 2.311 1.00 74.06 85 GLN A CA 1
ATOM 706 C C . GLN A 1 85 ? 13.325 5.830 3.442 1.00 74.06 85 GLN A C 1
ATOM 708 O O . GLN A 1 85 ? 13.619 4.696 3.831 1.00 74.06 85 GLN A O 1
ATOM 713 N N . ARG A 1 86 ? 12.291 6.497 3.965 1.00 71.00 86 ARG A N 1
ATOM 714 C CA . ARG A 1 86 ? 11.44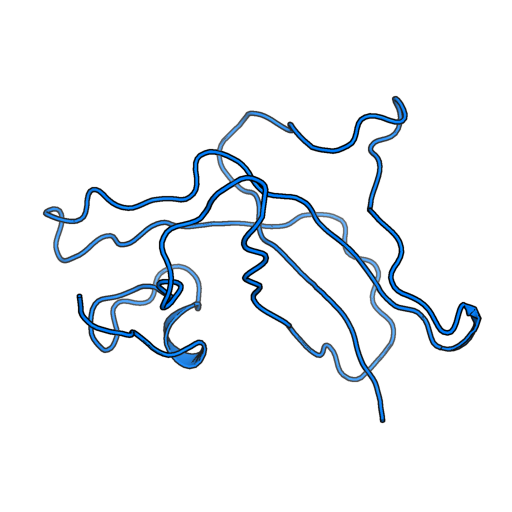5 5.942 5.024 1.00 71.00 86 ARG A CA 1
ATOM 715 C C . ARG A 1 86 ? 10.392 5.017 4.429 1.00 71.00 86 ARG A C 1
ATOM 717 O O . ARG A 1 86 ? 9.743 5.343 3.434 1.00 71.00 86 ARG A O 1
ATOM 724 N N . GLN A 1 87 ? 10.236 3.863 5.072 1.00 64.62 87 GLN A N 1
ATOM 725 C CA . GLN A 1 87 ? 9.135 2.938 4.834 1.00 64.62 87 GLN A CA 1
ATOM 726 C C . GLN A 1 87 ? 7.957 3.400 5.698 1.00 64.62 87 GLN A C 1
ATOM 728 O O . GLN A 1 87 ? 8.002 3.280 6.919 1.00 64.62 87 GLN A O 1
ATOM 733 N N . GLY A 1 88 ? 6.936 3.981 5.068 1.00 58.47 88 GLY A N 1
ATOM 734 C CA . GLY A 1 88 ? 5.713 4.416 5.746 1.00 58.47 88 GLY A CA 1
ATOM 735 C C . GLY A 1 88 ? 5.803 5.753 6.500 1.00 58.47 88 GLY A C 1
ATOM 736 O O . GLY A 1 88 ? 6.868 6.247 6.855 1.00 58.47 88 GLY A O 1
ATOM 737 N N . SER A 1 89 ? 4.625 6.324 6.754 1.00 47.66 89 SER A N 1
ATOM 738 C CA . SER A 1 89 ? 4.354 7.648 7.332 1.00 47.66 89 SER A CA 1
ATOM 739 C C . SER A 1 89 ? 4.554 8.845 6.392 1.00 47.66 89 SER A C 1
ATOM 741 O O . SER A 1 89 ? 5.445 9.685 6.542 1.00 47.66 89 SER A O 1
ATOM 743 N N . GLY A 1 90 ? 3.607 9.013 5.468 1.00 40.94 90 GLY A N 1
ATOM 744 C CA . GLY A 1 90 ? 3.002 10.338 5.387 1.00 40.94 90 GLY A CA 1
ATOM 745 C C . GLY A 1 90 ? 1.987 10.431 6.523 1.00 40.94 90 GLY A C 1
ATOM 746 O O . GLY A 1 90 ? 1.232 9.486 6.699 1.00 40.94 90 GLY A O 1
ATOM 747 N N . ASN A 1 91 ? 1.926 11.543 7.246 1.00 39.66 91 ASN A N 1
ATOM 748 C CA . ASN A 1 91 ? 0.776 11.933 8.064 1.00 39.66 91 ASN A CA 1
ATOM 749 C C . ASN A 1 91 ? -0.002 13.012 7.282 1.00 39.66 91 ASN A C 1
ATOM 751 O O . ASN A 1 91 ? 0.582 13.657 6.410 1.00 39.66 91 ASN A O 1
ATOM 755 N N . GLY A 1 92 ? -1.308 13.141 7.493 1.00 33.31 92 GLY A N 1
ATOM 756 C CA . GLY A 1 92 ? -2.188 14.069 6.765 1.00 33.31 92 GLY A CA 1
ATOM 757 C C . GLY A 1 92 ? -3.194 13.340 5.878 1.00 33.31 92 GLY A C 1
ATOM 758 O O . GLY A 1 92 ? -2.793 12.556 5.017 1.00 33.31 92 GLY A O 1
ATOM 759 N N . ASN A 1 93 ? -4.479 13.579 6.155 1.00 37.19 93 ASN A N 1
ATOM 760 C CA . ASN A 1 93 ? -5.653 13.058 5.450 1.00 37.19 93 ASN A CA 1
ATOM 761 C C . ASN A 1 93 ? -5.371 12.863 3.951 1.00 37.19 93 ASN A C 1
ATOM 763 O O . ASN A 1 93 ? -4.917 13.819 3.321 1.00 37.19 93 ASN A O 1
ATOM 767 N N . ARG A 1 94 ? -5.675 11.655 3.428 1.00 38.00 94 ARG A N 1
ATOM 768 C CA . ARG A 1 94 ? -5.479 11.147 2.042 1.00 38.00 94 ARG A CA 1
ATOM 769 C C . ARG A 1 94 ? -4.256 10.223 1.836 1.00 38.00 94 ARG A C 1
ATOM 771 O O . ARG A 1 94 ? -3.171 10.742 1.581 1.00 38.00 94 ARG A O 1
ATOM 778 N N . LYS A 1 95 ? -4.407 8.878 1.964 1.00 39.09 95 LYS A N 1
ATOM 779 C CA . LYS A 1 95 ? -3.380 7.836 1.616 1.00 39.09 95 LYS A CA 1
ATOM 780 C C . LYS A 1 95 ? -3.929 6.407 1.303 1.00 39.09 95 LYS A C 1
ATOM 782 O O . LYS A 1 95 ? -4.418 5.816 2.224 1.00 39.09 95 LYS A O 1
ATOM 787 N N . VAL A 1 96 ? -3.805 5.784 0.122 1.00 35.97 96 VAL A N 1
ATOM 788 C CA . VAL A 1 96 ? -4.208 4.382 -0.255 1.00 35.97 96 VAL A CA 1
ATOM 789 C C . VAL A 1 96 ? -3.033 3.454 -0.603 1.00 35.97 96 VAL A C 1
ATOM 791 O O . VAL A 1 96 ? -1.947 3.905 -0.969 1.00 35.97 96 VAL A O 1
ATOM 794 N N . LEU A 1 97 ? -3.292 2.155 -0.452 1.00 37.53 97 LEU A N 1
ATOM 795 C CA . LEU A 1 97 ? -2.469 0.987 -0.777 1.00 37.53 97 LEU A CA 1
ATOM 796 C C . LEU A 1 97 ? -2.566 0.623 -2.262 1.00 37.53 97 LEU A C 1
ATOM 798 O O . LEU A 1 97 ? -3.662 0.605 -2.807 1.00 37.53 97 LEU A O 1
ATOM 802 N N . GLU A 1 98 ? -1.463 0.233 -2.891 1.00 40.75 98 GLU A N 1
ATOM 803 C CA . GLU A 1 98 ? -1.527 -0.408 -4.202 1.00 40.75 98 GLU A CA 1
ATOM 804 C C . GLU A 1 98 ? -0.422 -1.438 -4.328 1.00 40.75 98 GLU A C 1
ATOM 806 O O . GLU A 1 98 ? 0.723 -1.129 -4.004 1.00 40.75 98 GLU A O 1
ATOM 811 N N . GLY A 1 99 ? -0.791 -2.623 -4.812 1.00 35.25 99 GLY A N 1
ATOM 812 C CA . GLY A 1 99 ? 0.131 -3.594 -5.352 1.00 35.25 99 GLY A CA 1
ATOM 813 C C . GLY A 1 99 ? -0.296 -4.052 -6.745 1.00 35.25 99 GLY A C 1
ATOM 814 O O . GLY A 1 99 ? -1.483 -4.220 -6.989 1.00 35.25 99 GLY A O 1
ATOM 815 N N . MET A 1 100 ? 0.685 -4.223 -7.638 1.00 42.34 100 MET A N 1
ATOM 816 C CA . MET A 1 100 ? 0.538 -4.451 -9.076 1.00 42.34 100 MET A CA 1
ATOM 817 C C . MET A 1 100 ? 0.787 -5.932 -9.450 1.00 42.34 100 MET A C 1
ATOM 819 O O . MET A 1 100 ? 1.729 -6.559 -8.970 1.00 42.34 100 MET A O 1
ATOM 823 N N . LYS A 1 101 ? 0.014 -6.474 -10.392 1.00 29.30 101 LYS A N 1
ATOM 824 C CA . LYS A 1 101 ? 0.385 -7.619 -11.240 1.00 29.30 101 LYS A CA 1
ATOM 825 C C . LYS A 1 101 ? -0.241 -7.404 -12.603 1.00 29.30 101 LYS A C 1
ATOM 827 O O . LYS A 1 101 ? -1.432 -7.180 -12.674 1.00 29.30 101 LYS A O 1
ATOM 832 N N . ASN A 1 102 ? 0.540 -7.602 -13.656 1.00 31.44 102 ASN A N 1
ATOM 833 C CA . ASN A 1 102 ? -0.002 -7.988 -14.952 1.00 31.44 102 ASN A CA 1
ATOM 834 C C . ASN A 1 102 ? 0.390 -9.458 -15.162 1.00 31.44 102 ASN A C 1
ATOM 836 O O . ASN A 1 102 ? 1.526 -9.853 -14.867 1.00 31.44 102 ASN A O 1
ATOM 840 N N . LYS A 1 103 ? -0.571 -10.271 -15.600 1.00 36.09 103 LYS A N 1
ATOM 841 C CA . LYS A 1 103 ? -0.324 -11.604 -16.163 1.00 36.09 103 LYS A CA 1
ATOM 842 C C . LYS A 1 103 ? -0.050 -11.485 -17.653 1.00 36.09 103 LYS A C 1
ATOM 844 O O . LYS A 1 103 ? -0.705 -10.635 -18.289 1.00 36.09 103 LYS A O 1
#

Secondary structure (DSSP, 8-state):
-----GGG--TT--STTSS---SSPPBTTB--------SS-------------GGGT-----S----EEEETTTTEEEE---TT--SS---SS----------

pLDDT: mean 73.64, std 16.98, range [29.3, 88.5]

Foldseek 3Di:
DDQDDLVLCDPPDQPPQRHGDDPDDDDPVDDDDDEDAPQDDDDDDFAAGDFGCRVVPTDDDDPWDWEWEDDPVVRDTDTDADPVRDGTDDDDHGHDYYYYDDD